Protein AF-A0A7V7ABB8-F1 (afdb_monomer_lite)

Foldseek 3Di:
DVLLQVLLVVLVVLLVVCCVPQVVVLVVVDPDVDPVVSLQVSLQVSLVVSLVVLVVCCPPPDLPSSLSSLVSLVVVLVVLVVVLVPDDPVVSVVSVSCSVRNRPNSSVSSNVVSVVVVVVVVVVVVVVD

Sequence (129 aa):
MLWAFLLAIVFFVIFLVLYIVLVPVLHEHLHIADPSVSNILHSGIIALIGTGICSLGFKLRDKRFVPYAFTWLAIFAVLAALGLIGRSPTEQTNLRFFLFWFMCIPVVIGNGVTWFIYIKLKRRKNIEK

Secondary structure (DSSP, 8-state):
-HHHHHHHHHHHHHHHHHHHHHHHHHHHH---S-HHHHHHHHHHHHHHHHHHHHHGGGGSS-TTHHHHHHHHHHHHHHHHHHTTTTS-HHHHHHHHHHHIIIIIHHHHHHHHHHHHHHHHHHHHHTS--

Structure (mmCIF, N/CA/C/O backbone):
data_AF-A0A7V7ABB8-F1
#
_entry.id   AF-A0A7V7ABB8-F1
#
loop_
_atom_site.group_PDB
_atom_site.id
_atom_site.type_symbol
_atom_site.label_atom_id
_atom_site.label_alt_id
_atom_site.label_comp_id
_atom_site.label_asym_id
_atom_site.label_entity_id
_atom_site.label_seq_id
_atom_site.pdbx_PDB_ins_code
_atom_site.Cartn_x
_atom_site.Cartn_y
_atom_site.Cartn_z
_atom_site.occupancy
_atom_site.B_iso_or_equiv
_atom_site.auth_seq_id
_atom_site.auth_comp_id
_atom_site.auth_asym_id
_atom_site.auth_atom_id
_atom_site.pdbx_PDB_model_num
ATOM 1 N N . MET A 1 1 ? 0.491 -4.885 19.790 1.00 62.56 1 MET A N 1
ATOM 2 C CA . MET A 1 1 ? 1.358 -4.773 18.596 1.00 62.56 1 MET A CA 1
ATOM 3 C C . MET A 1 1 ? 1.233 -5.991 17.680 1.00 62.56 1 MET A C 1
ATOM 5 O O . MET A 1 1 ? 0.902 -5.790 16.522 1.00 62.56 1 MET A O 1
ATOM 9 N N . LEU A 1 2 ? 1.370 -7.228 18.184 1.00 76.88 2 LEU A N 1
ATOM 10 C CA . LEU A 1 2 ? 1.276 -8.462 17.375 1.00 76.88 2 LEU A CA 1
ATOM 11 C C . LEU A 1 2 ? -0.010 -8.582 16.528 1.00 76.88 2 LEU A C 1
ATOM 13 O O . LEU A 1 2 ? 0.061 -8.873 15.342 1.00 76.88 2 LEU A O 1
ATOM 17 N N . TRP A 1 3 ? -1.181 -8.285 17.100 1.00 77.06 3 TRP A N 1
ATOM 18 C CA . TRP A 1 3 ? -2.458 -8.346 16.371 1.00 77.06 3 TRP A CA 1
ATOM 19 C C . TRP A 1 3 ? -2.539 -7.385 15.176 1.00 77.06 3 TRP A C 1
ATOM 21 O O . TRP A 1 3 ? -3.095 -7.740 14.143 1.00 77.06 3 TRP A O 1
ATOM 31 N N . ALA A 1 4 ? -1.947 -6.191 15.288 1.00 71.31 4 ALA A N 1
ATOM 32 C CA . ALA A 1 4 ? -1.885 -5.241 14.176 1.00 71.31 4 ALA A CA 1
ATOM 33 C C . ALA A 1 4 ? -0.914 -5.711 13.083 1.00 71.31 4 ALA A C 1
ATOM 35 O O . ALA A 1 4 ? -1.167 -5.486 11.905 1.00 71.31 4 ALA A O 1
ATOM 36 N N . PHE A 1 5 ? 0.166 -6.393 13.472 1.00 75.81 5 PHE A N 1
ATOM 37 C CA . PHE A 1 5 ? 1.120 -6.993 12.544 1.00 75.81 5 PHE A CA 1
ATOM 38 C C . PHE A 1 5 ? 0.506 -8.169 11.769 1.00 75.81 5 PHE A C 1
ATOM 40 O O . PHE A 1 5 ? 0.587 -8.202 10.545 1.00 75.81 5 PHE A O 1
ATOM 47 N N . LEU A 1 6 ? -0.190 -9.085 12.451 1.00 81.50 6 LEU A N 1
ATOM 48 C CA . LEU A 1 6 ? -0.928 -10.171 11.794 1.00 81.50 6 LEU A CA 1
ATOM 49 C C . LEU A 1 6 ? -1.995 -9.626 10.840 1.00 81.50 6 LEU A C 1
ATOM 51 O O . LEU A 1 6 ? -2.134 -10.111 9.722 1.00 81.50 6 LEU A O 1
ATOM 55 N N . LEU A 1 7 ? -2.707 -8.573 11.248 1.00 79.56 7 LEU A N 1
ATOM 56 C CA . LEU A 1 7 ? -3.686 -7.912 10.390 1.00 79.56 7 LEU A CA 1
ATOM 57 C C . LEU A 1 7 ? -3.029 -7.248 9.167 1.00 79.56 7 LEU A C 1
ATOM 59 O O . LEU A 1 7 ? -3.596 -7.295 8.081 1.00 79.56 7 LEU A O 1
ATOM 63 N N . ALA A 1 8 ? -1.823 -6.690 9.312 1.00 79.19 8 ALA A N 1
ATOM 64 C CA . ALA A 1 8 ? -1.052 -6.155 8.190 1.00 79.19 8 ALA A CA 1
ATOM 65 C C . ALA A 1 8 ? -0.649 -7.249 7.192 1.00 79.19 8 ALA A C 1
ATOM 67 O O . ALA A 1 8 ? -0.746 -7.027 5.988 1.00 79.19 8 ALA A O 1
ATOM 68 N N . ILE A 1 9 ? -0.265 -8.438 7.673 1.00 81.19 9 ILE A N 1
ATOM 69 C CA . ILE A 1 9 ? -0.005 -9.604 6.814 1.00 81.19 9 ILE A CA 1
ATOM 70 C C . ILE A 1 9 ? -1.280 -10.015 6.076 1.00 81.19 9 ILE A C 1
ATOM 72 O O . ILE A 1 9 ? -1.241 -10.231 4.870 1.00 81.19 9 ILE A O 1
ATOM 76 N N . VAL A 1 10 ? -2.424 -10.075 6.762 1.00 82.81 10 VAL A N 1
ATOM 77 C CA . VAL A 1 10 ? -3.712 -10.384 6.119 1.00 82.81 10 VAL A CA 1
ATOM 78 C C . VAL A 1 10 ? -4.046 -9.351 5.043 1.00 82.81 10 VAL A C 1
ATOM 80 O O . VAL A 1 10 ? -4.423 -9.728 3.938 1.00 82.81 10 VAL A O 1
ATOM 83 N N . PHE A 1 11 ? -3.861 -8.058 5.318 1.00 79.44 11 PHE A N 1
ATOM 84 C CA . PHE A 1 11 ? -4.075 -6.999 4.328 1.00 79.44 11 PHE A CA 1
ATOM 85 C C . PHE A 1 11 ? -3.127 -7.144 3.140 1.00 79.44 11 PHE A C 1
ATOM 87 O O . PHE A 1 11 ? -3.571 -7.046 2.000 1.00 79.44 11 PHE A O 1
ATOM 94 N N . PHE A 1 12 ? -1.852 -7.440 3.389 1.00 79.69 12 PHE A N 1
ATOM 95 C CA . PHE A 1 12 ? -0.881 -7.715 2.337 1.00 79.69 12 PHE A CA 1
ATOM 96 C C . PHE A 1 12 ? -1.317 -8.888 1.451 1.00 79.69 12 PHE A C 1
ATOM 98 O O . PHE A 1 12 ? -1.319 -8.759 0.231 1.00 79.69 12 PHE A O 1
ATOM 105 N N . VAL A 1 13 ? -1.757 -9.998 2.050 1.00 83.12 13 VAL A N 1
ATOM 106 C CA . VAL A 1 13 ? -2.266 -11.166 1.316 1.00 83.12 13 VAL A CA 1
ATOM 107 C C . VAL A 1 13 ? -3.516 -10.811 0.510 1.00 83.12 13 VAL A C 1
ATOM 109 O O . VAL A 1 13 ? -3.609 -11.200 -0.647 1.00 83.12 13 VAL A O 1
ATOM 112 N N . ILE A 1 14 ? -4.449 -10.030 1.065 1.00 82.81 14 ILE A N 1
ATOM 113 C CA . ILE A 1 14 ? -5.640 -9.563 0.337 1.00 82.81 14 ILE A CA 1
ATOM 114 C C . ILE A 1 14 ? -5.234 -8.734 -0.885 1.00 82.81 14 ILE A C 1
ATOM 116 O O . ILE A 1 14 ? -5.717 -8.996 -1.984 1.00 82.81 14 ILE A O 1
ATOM 120 N N . PHE A 1 15 ? -4.330 -7.765 -0.721 1.00 77.12 15 PHE A N 1
ATOM 121 C CA . PHE A 1 15 ? -3.833 -6.956 -1.836 1.00 77.12 15 PHE A CA 1
ATOM 122 C C . PHE A 1 15 ? -3.093 -7.800 -2.878 1.00 77.12 15 PHE A C 1
ATOM 124 O O . PHE A 1 15 ? -3.282 -7.579 -4.072 1.00 77.12 15 PHE A O 1
ATOM 131 N N . LEU A 1 16 ? -2.312 -8.794 -2.452 1.00 80.06 16 LEU A N 1
ATOM 132 C CA . LEU A 1 16 ? -1.609 -9.711 -3.346 1.00 80.06 16 LEU A CA 1
ATOM 133 C C . LEU A 1 16 ? -2.580 -10.588 -4.150 1.00 80.06 16 LEU A C 1
ATOM 135 O O . LEU A 1 16 ? -2.420 -10.738 -5.358 1.00 80.06 16 LEU A O 1
ATOM 139 N N . VAL A 1 17 ? -3.607 -11.141 -3.504 1.00 83.06 17 VAL A N 1
ATOM 140 C CA . VAL A 1 17 ? -4.634 -11.953 -4.174 1.00 83.06 17 VAL A CA 1
ATOM 141 C C . VAL A 1 17 ? -5.438 -11.099 -5.150 1.00 83.06 17 VAL A C 1
ATOM 143 O O . VAL A 1 17 ? -5.626 -11.503 -6.295 1.00 83.06 17 VAL A O 1
ATOM 146 N N . LEU A 1 18 ? -5.863 -9.900 -4.738 1.00 81.25 18 LEU A N 1
ATOM 147 C CA . LEU A 1 18 ? -6.545 -8.963 -5.631 1.00 81.25 18 LEU A CA 1
ATOM 148 C C . LEU A 1 18 ? -5.668 -8.585 -6.819 1.00 81.25 18 LEU A C 1
ATOM 150 O O . LEU A 1 18 ? -6.172 -8.504 -7.928 1.00 81.25 18 LEU A O 1
ATOM 154 N N . TYR A 1 19 ? -4.367 -8.397 -6.618 1.00 76.31 19 TYR A N 1
ATOM 155 C CA . TYR A 1 19 ? -3.444 -8.149 -7.714 1.00 76.31 19 TYR A CA 1
ATOM 156 C C . TYR A 1 19 ? -3.431 -9.309 -8.719 1.00 76.31 19 TYR A C 1
ATOM 158 O O . TYR A 1 19 ? -3.672 -9.095 -9.903 1.00 76.31 19 TYR A O 1
ATOM 166 N N . ILE A 1 20 ? -3.220 -10.543 -8.255 1.00 79.44 20 ILE A N 1
ATOM 167 C CA . ILE A 1 20 ? -3.121 -11.721 -9.133 1.00 79.44 20 ILE A CA 1
ATOM 168 C C . ILE A 1 20 ? -4.426 -11.966 -9.899 1.00 79.44 20 ILE A C 1
ATOM 170 O O . ILE A 1 20 ? -4.387 -12.343 -11.065 1.00 79.44 20 ILE A O 1
ATOM 174 N N . VAL A 1 21 ? -5.575 -11.754 -9.256 1.00 82.19 21 VAL A N 1
ATOM 175 C CA . VAL A 1 21 ? -6.890 -12.019 -9.856 1.00 82.19 21 VAL A CA 1
ATOM 176 C C . VAL A 1 21 ? -7.351 -10.872 -10.750 1.00 82.19 21 VAL A C 1
ATOM 178 O O . VAL A 1 21 ? -7.902 -11.111 -11.820 1.00 82.19 21 VAL A O 1
ATOM 181 N N . LEU A 1 22 ? -7.157 -9.625 -10.319 1.00 76.12 22 LEU A N 1
ATOM 182 C CA . LEU A 1 22 ? -7.760 -8.469 -10.973 1.00 76.12 22 LEU A CA 1
ATOM 183 C C . LEU A 1 22 ? -6.892 -7.914 -12.099 1.00 76.12 22 LEU A C 1
ATOM 185 O O . LEU A 1 22 ? -7.453 -7.415 -13.065 1.00 76.12 22 LEU A O 1
ATOM 189 N N . VAL A 1 23 ? -5.560 -8.028 -12.031 1.00 73.69 23 VAL A N 1
ATOM 190 C CA . VAL A 1 23 ? -4.679 -7.559 -13.116 1.00 73.69 23 VAL A CA 1
ATOM 191 C C . VAL A 1 23 ? -5.000 -8.234 -14.454 1.00 73.69 23 VAL A C 1
ATOM 193 O O . VAL A 1 23 ? -5.211 -7.500 -15.416 1.00 73.69 23 VAL A O 1
ATOM 196 N N . PRO A 1 24 ? -5.126 -9.574 -14.555 1.00 75.25 24 PRO A N 1
ATOM 197 C CA . PRO A 1 24 ? -5.478 -10.223 -15.818 1.00 75.25 24 PRO A CA 1
ATOM 198 C C . PRO A 1 24 ? -6.844 -9.770 -16.348 1.00 75.25 24 PRO A C 1
ATOM 200 O O . PRO A 1 24 ? -6.964 -9.386 -17.507 1.00 75.25 24 PRO A O 1
ATOM 203 N N . VAL A 1 25 ? -7.858 -9.736 -15.475 1.00 77.44 25 VAL A N 1
ATOM 204 C CA . VAL A 1 25 ? -9.234 -9.340 -15.831 1.00 77.44 25 VAL A CA 1
ATOM 205 C C . VAL A 1 25 ? -9.283 -7.902 -16.340 1.00 77.44 25 VAL A C 1
ATOM 207 O O . VAL A 1 25 ? -9.972 -7.592 -17.312 1.00 77.44 25 VAL A O 1
ATOM 210 N N . LEU A 1 26 ? -8.547 -7.013 -15.681 1.00 69.19 26 LEU A N 1
ATOM 211 C CA . LEU A 1 26 ? -8.540 -5.596 -15.995 1.00 69.19 26 LEU A CA 1
ATOM 212 C C . LEU A 1 26 ? -7.701 -5.289 -17.235 1.00 69.19 26 LEU A C 1
ATOM 214 O O . LEU A 1 26 ? -7.990 -4.317 -17.927 1.00 69.19 26 LEU A O 1
ATOM 218 N N . HIS A 1 27 ? -6.707 -6.124 -17.545 1.00 70.38 27 HIS A N 1
ATOM 219 C CA . HIS A 1 27 ? -5.969 -6.033 -18.799 1.00 70.38 27 HIS A CA 1
ATOM 220 C C . HIS A 1 27 ? -6.830 -6.437 -20.000 1.00 70.38 27 HIS A C 1
ATOM 222 O O . HIS A 1 27 ? -6.747 -5.782 -21.033 1.00 70.38 27 HIS A O 1
ATOM 228 N N . GLU A 1 28 ? -7.715 -7.428 -19.843 1.00 73.75 28 GLU A N 1
ATOM 229 C CA . GLU A 1 28 ? -8.674 -7.796 -20.893 1.00 73.75 28 GLU A CA 1
ATOM 230 C C . GLU A 1 28 ? -9.801 -6.769 -21.084 1.00 73.75 28 GLU A C 1
ATOM 232 O O . GLU A 1 28 ? -10.236 -6.537 -22.209 1.00 73.75 28 GLU A O 1
ATOM 237 N N . HIS A 1 29 ? -10.286 -6.137 -20.008 1.00 69.38 29 HIS A N 1
ATOM 238 C CA . HIS A 1 29 ? -11.446 -5.233 -20.081 1.00 69.38 29 HIS A CA 1
ATOM 239 C C . HIS A 1 29 ? -11.087 -3.756 -20.302 1.00 69.38 29 HIS A C 1
ATOM 241 O O . HIS A 1 29 ? -11.909 -3.003 -20.824 1.00 69.38 29 HIS A O 1
ATOM 247 N N . LEU A 1 30 ? -9.887 -3.313 -19.913 1.00 63.12 30 LEU A N 1
ATOM 248 C CA . LEU A 1 30 ? -9.391 -1.960 -20.170 1.00 63.12 30 LEU A CA 1
ATOM 249 C C . LEU A 1 30 ? -8.174 -2.006 -21.097 1.00 63.12 30 LEU A C 1
ATOM 251 O O . LEU A 1 30 ? -7.026 -1.941 -20.658 1.00 63.12 30 LEU A O 1
ATOM 255 N N . HIS A 1 31 ? -8.440 -2.032 -22.403 1.00 59.91 31 HIS A N 1
ATOM 256 C CA . HIS A 1 31 ? -7.439 -1.684 -23.406 1.00 59.91 31 HIS A CA 1
ATOM 257 C C . HIS A 1 31 ? -7.242 -0.166 -23.436 1.00 59.91 31 HIS A C 1
ATOM 259 O O . HIS A 1 31 ? -7.956 0.568 -24.117 1.00 59.91 31 HIS A O 1
ATOM 265 N N . ILE A 1 32 ? -6.257 0.309 -22.677 1.00 64.69 32 ILE A N 1
ATOM 266 C CA . ILE A 1 32 ? -5.759 1.681 -22.764 1.00 64.69 32 ILE A CA 1
ATOM 267 C C . ILE A 1 32 ? -4.458 1.658 -23.562 1.00 64.69 32 ILE A C 1
ATOM 269 O O . ILE A 1 32 ? -3.538 0.917 -23.232 1.00 64.69 32 ILE A O 1
ATOM 273 N N . ALA A 1 33 ? -4.390 2.477 -24.615 1.00 61.41 33 ALA A N 1
ATOM 274 C CA . ALA A 1 33 ? -3.250 2.522 -25.533 1.00 61.41 33 ALA A CA 1
ATOM 275 C C . ALA A 1 33 ? -1.929 2.964 -24.864 1.00 61.41 33 ALA A C 1
ATOM 277 O O . ALA A 1 33 ? -0.857 2.668 -25.383 1.00 61.41 33 ALA A O 1
ATOM 278 N N . ASP A 1 34 ? -2.001 3.651 -23.718 1.00 72.88 34 ASP A N 1
ATOM 279 C CA . ASP A 1 34 ? -0.839 4.058 -22.923 1.00 72.88 34 ASP A CA 1
ATOM 280 C C . ASP A 1 34 ? -0.577 3.075 -21.753 1.00 72.88 34 ASP A C 1
ATOM 282 O O . ASP A 1 34 ? -1.398 2.987 -20.825 1.00 72.88 34 ASP A O 1
ATOM 286 N N . PRO A 1 35 ? 0.582 2.382 -21.737 1.00 67.44 35 PRO A N 1
ATOM 287 C CA . PRO A 1 35 ? 0.967 1.453 -20.672 1.00 67.44 35 PRO A CA 1
ATOM 288 C C . PRO A 1 35 ? 1.031 2.096 -19.280 1.00 67.44 35 PRO A C 1
ATOM 290 O O . PRO A 1 35 ? 0.757 1.441 -18.273 1.00 67.44 35 PRO A O 1
ATOM 293 N N . SER A 1 36 ? 1.384 3.380 -19.197 1.00 66.56 36 SER A N 1
ATOM 294 C CA . SER A 1 36 ? 1.523 4.092 -17.922 1.00 66.56 36 SER A CA 1
ATOM 295 C C . SER A 1 36 ? 0.157 4.367 -17.302 1.00 66.56 36 SER A C 1
ATOM 297 O O . SER A 1 36 ? -0.053 4.137 -16.111 1.00 66.56 36 SER A O 1
ATOM 299 N N . VAL A 1 37 ? -0.799 4.799 -18.127 1.00 67.50 37 VAL A N 1
ATOM 300 C CA . VAL A 1 37 ? -2.171 5.106 -17.702 1.00 67.50 37 VAL A CA 1
ATOM 301 C C . VAL A 1 37 ? -2.929 3.833 -17.326 1.00 67.50 37 VAL A C 1
ATOM 303 O O . VAL A 1 37 ? -3.642 3.825 -16.320 1.00 67.50 37 VAL A O 1
ATOM 306 N N . SER A 1 38 ? -2.724 2.736 -18.062 1.00 70.50 38 SER A N 1
ATOM 307 C CA . SER A 1 38 ? -3.297 1.431 -17.710 1.00 70.50 38 SER A CA 1
ATOM 308 C C . SER A 1 38 ? -2.840 0.973 -16.320 1.00 70.50 38 SER A C 1
ATOM 310 O O . SER A 1 38 ? -3.668 0.607 -15.488 1.00 70.50 38 SER A O 1
ATOM 312 N N . ASN A 1 39 ? -1.539 1.067 -16.024 1.00 70.81 39 ASN A N 1
ATOM 313 C CA . ASN A 1 39 ? -0.983 0.660 -14.730 1.00 70.81 39 ASN A CA 1
ATOM 314 C C . ASN A 1 39 ? -1.479 1.534 -13.567 1.00 70.81 39 ASN A C 1
ATOM 316 O O . ASN A 1 39 ? -1.766 1.010 -12.486 1.00 70.81 39 ASN A O 1
ATOM 320 N N . ILE A 1 40 ? -1.639 2.846 -13.782 1.00 69.94 40 ILE A N 1
ATOM 321 C CA . ILE A 1 40 ? -2.242 3.768 -12.802 1.00 69.94 40 ILE A CA 1
ATOM 322 C C . ILE A 1 40 ? -3.679 3.350 -12.480 1.00 69.94 40 ILE A C 1
ATOM 324 O O . ILE A 1 40 ? -4.057 3.260 -11.313 1.00 69.94 40 ILE A O 1
ATOM 328 N N . LEU A 1 41 ? -4.491 3.092 -13.504 1.00 74.25 41 LEU A N 1
ATOM 329 C CA . LEU A 1 41 ? -5.893 2.723 -13.314 1.00 74.25 41 LEU A CA 1
ATOM 330 C C . LEU A 1 41 ? -6.026 1.355 -12.654 1.00 74.25 41 LEU A C 1
ATOM 332 O O . LEU A 1 41 ? -6.821 1.199 -11.728 1.00 74.25 41 LEU A O 1
ATOM 336 N N . HIS A 1 42 ? -5.214 0.386 -13.071 1.00 73.31 42 HIS A N 1
ATOM 337 C CA . HIS A 1 42 ? -5.219 -0.950 -12.488 1.00 73.31 42 HIS A CA 1
ATOM 338 C C . HIS A 1 42 ? -4.842 -0.931 -11.012 1.00 73.31 42 HIS A C 1
ATOM 340 O O . HIS A 1 42 ? -5.591 -1.430 -10.170 1.00 73.31 42 HIS A O 1
ATOM 346 N N . SER A 1 43 ? -3.725 -0.283 -10.681 1.00 70.69 43 SER A N 1
ATOM 347 C CA . SER A 1 43 ? -3.290 -0.116 -9.294 1.00 70.69 43 SER A CA 1
ATOM 348 C C . SER A 1 43 ? -4.288 0.693 -8.463 1.00 70.69 43 SER A C 1
ATOM 350 O O . SER A 1 43 ? -4.560 0.325 -7.322 1.00 70.69 43 SER A O 1
ATOM 352 N N . GLY A 1 44 ? -4.891 1.741 -9.028 1.00 72.94 44 GLY A N 1
ATOM 353 C CA . GLY A 1 44 ? -5.912 2.555 -8.371 1.00 72.94 44 GLY A CA 1
ATOM 354 C C . GLY A 1 44 ? -7.181 1.768 -8.036 1.00 72.94 44 GLY A C 1
ATOM 355 O O . GLY A 1 44 ? -7.674 1.846 -6.911 1.00 72.94 44 GLY A O 1
ATOM 356 N N . ILE A 1 45 ? -7.687 0.960 -8.970 1.00 77.94 45 ILE A N 1
ATOM 357 C CA . ILE A 1 45 ? -8.881 0.127 -8.762 1.00 77.94 45 ILE A CA 1
ATOM 358 C C . ILE A 1 45 ? -8.613 -0.939 -7.693 1.00 77.94 45 ILE A C 1
ATOM 360 O O . ILE A 1 45 ? -9.405 -1.084 -6.759 1.00 77.94 45 ILE A O 1
ATOM 364 N N . ILE A 1 46 ? -7.470 -1.627 -7.764 1.00 79.00 46 ILE A N 1
ATOM 365 C CA . ILE A 1 46 ? -7.058 -2.610 -6.749 1.00 79.00 46 ILE A CA 1
ATOM 366 C C . ILE A 1 46 ? -6.896 -1.933 -5.383 1.00 79.00 46 ILE A C 1
ATOM 368 O O . ILE A 1 46 ? -7.367 -2.459 -4.373 1.00 79.00 46 ILE A O 1
ATOM 372 N N . ALA A 1 47 ? -6.283 -0.747 -5.344 1.00 75.38 47 ALA A N 1
ATOM 373 C CA . ALA A 1 47 ? -6.119 0.035 -4.127 1.00 75.38 47 ALA A CA 1
ATOM 374 C C . ALA A 1 47 ? -7.468 0.388 -3.496 1.00 75.38 47 ALA A C 1
ATOM 376 O O . ALA A 1 47 ? -7.630 0.232 -2.287 1.00 75.38 47 ALA A O 1
ATOM 377 N N . LEU A 1 48 ? -8.448 0.815 -4.293 1.00 76.00 48 LEU A N 1
ATOM 378 C CA . LEU A 1 48 ? -9.786 1.162 -3.816 1.00 76.00 48 LEU A CA 1
ATOM 379 C C . LEU A 1 48 ? -10.550 -0.061 -3.302 1.00 76.00 48 LEU A C 1
ATOM 381 O O . LEU A 1 48 ? -11.086 -0.015 -2.194 1.00 76.00 48 LEU A O 1
ATOM 385 N N . ILE A 1 49 ? -10.563 -1.160 -4.060 1.00 78.81 49 ILE A N 1
ATOM 386 C CA . ILE A 1 49 ? -11.261 -2.396 -3.675 1.00 78.81 49 ILE A CA 1
ATOM 387 C C . ILE A 1 49 ? -10.621 -2.995 -2.421 1.00 78.81 49 ILE A C 1
ATOM 389 O O . ILE A 1 49 ? -11.318 -3.271 -1.443 1.00 78.81 49 ILE A O 1
ATOM 393 N N . GLY A 1 50 ? -9.294 -3.130 -2.404 1.00 75.25 50 GLY A N 1
ATOM 394 C CA . GLY A 1 50 ? -8.557 -3.652 -1.257 1.00 75.25 50 GLY A CA 1
ATOM 395 C C . GLY A 1 50 ? -8.707 -2.761 -0.026 1.00 75.25 50 GLY A C 1
ATOM 396 O O . GLY A 1 50 ? -8.974 -3.264 1.061 1.00 75.25 50 GLY A O 1
ATOM 397 N N . THR A 1 51 ? -8.661 -1.434 -0.181 1.00 72.56 51 THR A N 1
ATOM 398 C CA . THR A 1 51 ? -8.926 -0.503 0.929 1.00 72.56 51 THR A CA 1
ATOM 399 C C . THR A 1 51 ? -10.366 -0.616 1.421 1.00 72.56 51 THR A C 1
ATOM 401 O O . THR A 1 51 ? -10.588 -0.574 2.630 1.00 72.56 51 THR A O 1
ATOM 404 N N . GLY A 1 52 ? -11.344 -0.811 0.534 1.00 73.19 52 GLY A N 1
ATOM 405 C CA . GLY A 1 52 ? -12.740 -1.056 0.897 1.00 73.19 52 GLY A CA 1
ATOM 406 C C . GLY A 1 52 ? -12.910 -2.328 1.731 1.00 73.19 52 GLY A C 1
ATOM 407 O O . GLY A 1 52 ? -13.514 -2.280 2.804 1.00 73.19 52 GLY A O 1
ATOM 408 N N . ILE A 1 53 ? -12.304 -3.436 1.297 1.00 75.94 53 ILE A N 1
ATOM 409 C CA . ILE A 1 53 ? -12.318 -4.719 2.017 1.00 75.94 53 ILE A CA 1
ATOM 410 C C . ILE A 1 53 ? -11.620 -4.580 3.375 1.00 75.94 53 ILE A C 1
ATOM 412 O O . ILE A 1 53 ? -12.192 -4.937 4.403 1.00 75.94 53 ILE A O 1
ATOM 416 N N . CYS A 1 54 ? -10.426 -3.987 3.416 1.00 72.06 54 CYS A N 1
ATOM 417 C CA . CYS A 1 54 ? -9.680 -3.755 4.656 1.00 72.06 54 CYS A CA 1
ATOM 418 C C . CYS A 1 54 ? -10.420 -2.798 5.609 1.00 72.06 54 CYS A C 1
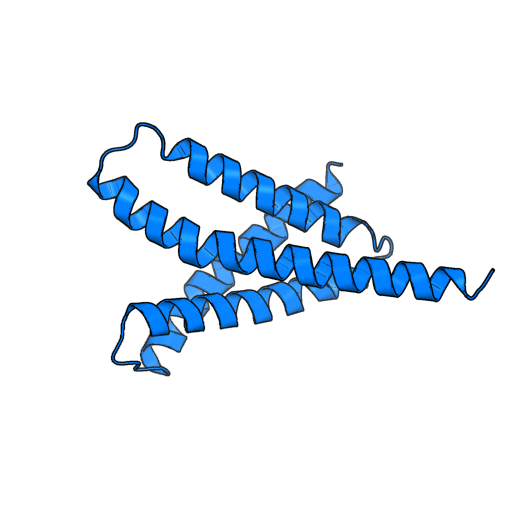ATOM 420 O O . CYS A 1 54 ? -10.362 -2.959 6.830 1.00 72.06 54 CYS A O 1
ATOM 422 N N . SER A 1 55 ? -11.187 -1.845 5.070 1.00 68.25 55 SER A N 1
ATOM 423 C CA . SER A 1 55 ? -12.024 -0.930 5.852 1.00 68.25 55 SER A CA 1
ATOM 424 C C . SER A 1 55 ? -13.210 -1.627 6.521 1.00 68.25 55 SER A C 1
ATOM 426 O O . SER A 1 55 ? -13.695 -1.130 7.536 1.00 68.25 55 SER A O 1
ATOM 428 N N . LEU A 1 56 ? -13.643 -2.807 6.056 1.00 67.19 56 LEU A N 1
ATOM 429 C CA . LEU A 1 56 ? -14.600 -3.639 6.802 1.00 67.19 56 LEU A CA 1
ATOM 430 C C . LEU A 1 56 ? -14.029 -4.066 8.162 1.00 67.19 56 LEU A C 1
ATOM 432 O O . LEU A 1 56 ? -14.787 -4.242 9.116 1.00 67.19 56 LEU A O 1
ATOM 436 N N . GLY A 1 57 ? -12.699 -4.112 8.295 1.00 64.81 57 GLY A N 1
ATOM 437 C CA . GLY A 1 57 ? -12.002 -4.280 9.567 1.00 64.81 57 GLY A CA 1
ATOM 438 C C . GLY A 1 57 ? -12.327 -3.196 10.603 1.00 64.81 57 GLY A C 1
ATOM 439 O O . GLY A 1 57 ? -12.191 -3.450 11.794 1.00 64.81 57 GLY A O 1
ATOM 440 N N . PHE A 1 58 ? -12.844 -2.018 10.219 1.00 62.81 58 PHE A N 1
ATOM 441 C CA . PHE A 1 58 ? -13.326 -1.014 11.184 1.00 62.81 58 PHE A CA 1
ATOM 442 C C . PHE A 1 58 ? -14.574 -1.458 11.960 1.00 62.81 58 PHE A C 1
ATOM 444 O O . PHE A 1 58 ? -14.900 -0.836 12.976 1.00 62.81 58 PHE A O 1
ATOM 451 N N . LYS A 1 59 ? -15.272 -2.514 11.512 1.00 62.94 59 LYS A N 1
ATOM 452 C CA . LYS A 1 59 ? -16.328 -3.168 12.300 1.00 62.94 59 LYS A CA 1
ATOM 453 C C . LYS A 1 59 ? -15.770 -3.994 13.462 1.00 62.94 59 LYS A C 1
ATOM 455 O O . LYS A 1 59 ? -16.539 -4.347 14.353 1.00 62.94 59 LYS A O 1
ATOM 460 N N . LEU A 1 60 ? -14.467 -4.286 13.487 1.00 61.09 60 LEU A N 1
ATOM 461 C CA . LEU A 1 60 ? -13.843 -4.955 14.624 1.00 61.09 60 LEU A CA 1
ATOM 462 C C . LEU A 1 60 ? -13.929 -4.066 15.872 1.00 61.09 60 LEU A C 1
ATOM 464 O O . LEU A 1 60 ? -13.846 -2.837 15.812 1.00 61.09 60 LEU A O 1
ATOM 468 N N . ARG A 1 61 ? -14.093 -4.730 17.021 1.00 55.22 61 ARG A N 1
ATOM 469 C CA . ARG A 1 61 ? -14.323 -4.143 18.353 1.00 55.22 61 ARG A CA 1
ATOM 470 C C . ARG A 1 61 ? -13.321 -3.040 18.719 1.00 55.22 61 ARG A C 1
ATOM 472 O O . ARG A 1 61 ? -13.696 -2.075 19.380 1.00 55.22 61 ARG A O 1
ATOM 479 N N . ASP A 1 62 ? -12.097 -3.126 18.202 1.00 63.03 62 ASP A N 1
ATOM 480 C CA . ASP A 1 62 ? -11.049 -2.121 18.359 1.00 63.03 62 ASP A CA 1
ATOM 481 C C . ASP A 1 62 ? -10.700 -1.431 17.033 1.00 63.03 62 ASP A C 1
ATOM 483 O O . ASP A 1 62 ? -9.863 -1.867 16.240 1.00 63.03 62 ASP A O 1
ATOM 487 N N . LYS A 1 63 ? -11.298 -0.254 16.843 1.00 63.91 63 LYS A N 1
ATOM 488 C CA . LYS A 1 63 ? -11.167 0.615 15.656 1.00 63.91 63 LYS A CA 1
ATOM 489 C C . LYS A 1 63 ? -9.747 1.145 15.402 1.00 63.91 63 LYS A C 1
ATOM 491 O O . LYS A 1 63 ? -9.513 1.839 14.418 1.00 63.91 63 LYS A O 1
ATOM 496 N N . ARG A 1 64 ? -8.810 0.868 16.313 1.00 67.19 64 ARG A N 1
ATOM 497 C CA . ARG A 1 64 ? -7.411 1.311 16.251 1.00 67.19 64 ARG A CA 1
ATOM 498 C C . ARG A 1 64 ? -6.539 0.343 15.453 1.00 67.19 64 ARG A C 1
ATOM 500 O O . ARG A 1 64 ? -5.510 0.760 14.944 1.00 67.19 64 ARG A O 1
ATOM 507 N N . PHE A 1 65 ? -6.933 -0.923 15.309 1.00 70.62 65 PHE A N 1
ATOM 508 C CA . PHE A 1 65 ? -6.086 -1.928 14.660 1.00 70.62 65 PHE A CA 1
ATOM 509 C C . PHE A 1 65 ? -5.908 -1.701 13.156 1.00 70.62 65 PHE A C 1
ATOM 511 O O . PHE A 1 65 ? -4.824 -1.952 12.641 1.00 70.62 65 PHE A O 1
ATOM 518 N N . VAL A 1 66 ? -6.926 -1.167 12.476 1.00 69.44 66 VAL A N 1
ATOM 519 C CA . VAL A 1 66 ? -6.895 -0.911 11.026 1.00 69.44 66 VAL A CA 1
ATOM 520 C C . VAL A 1 66 ? -5.820 0.117 10.631 1.00 69.44 66 VAL A C 1
ATOM 522 O O . VAL A 1 66 ? -4.989 -0.220 9.789 1.00 69.44 66 VAL A O 1
ATOM 525 N N . PRO A 1 67 ? -5.739 1.327 11.234 1.00 72.00 67 PRO A N 1
ATOM 526 C CA . PRO A 1 67 ? -4.668 2.271 10.899 1.00 72.00 67 PRO A CA 1
ATOM 527 C C . PRO A 1 67 ? -3.276 1.742 11.253 1.00 72.00 67 PRO A C 1
ATOM 529 O O . PRO A 1 67 ? -2.357 1.906 10.457 1.00 72.00 67 PRO A O 1
ATOM 532 N N . TYR A 1 68 ? -3.116 1.045 12.385 1.00 76.56 68 TYR A N 1
ATOM 533 C CA . TYR A 1 68 ? -1.823 0.444 12.735 1.00 76.56 68 TYR A CA 1
ATOM 534 C C . TYR A 1 68 ? -1.389 -0.645 11.744 1.00 76.56 68 TYR A C 1
ATOM 536 O O . TYR A 1 68 ? -0.205 -0.733 11.430 1.00 76.56 68 TYR A O 1
ATOM 544 N N . ALA A 1 69 ? -2.320 -1.450 11.225 1.00 76.50 69 ALA A N 1
ATOM 545 C CA . ALA A 1 69 ? -2.022 -2.451 10.204 1.00 76.50 69 ALA A CA 1
ATOM 546 C C . ALA A 1 69 ? -1.555 -1.807 8.887 1.00 76.50 69 ALA A C 1
ATOM 548 O O . ALA A 1 69 ? -0.574 -2.254 8.299 1.00 76.50 69 ALA A O 1
ATOM 549 N N . PHE A 1 70 ? -2.184 -0.707 8.462 1.00 75.38 70 PHE A N 1
ATOM 550 C CA . 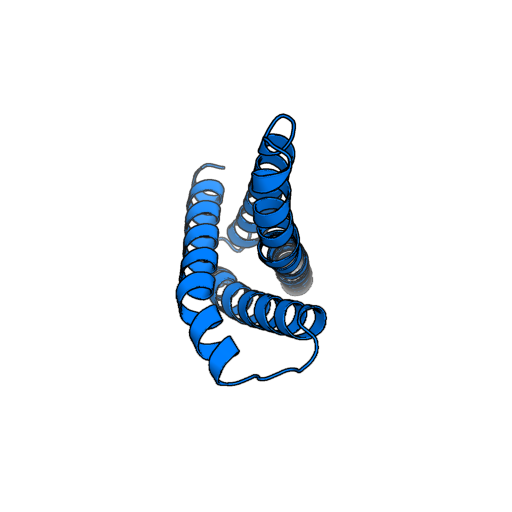PHE A 1 70 ? -1.734 0.062 7.295 1.00 75.38 70 PHE A CA 1
ATOM 551 C C . PHE A 1 70 ? -0.371 0.740 7.504 1.00 75.38 70 PHE A C 1
ATOM 553 O O . PHE A 1 70 ? 0.416 0.828 6.560 1.00 75.38 70 PHE A O 1
ATOM 560 N N . THR A 1 71 ? -0.047 1.164 8.728 1.00 80.25 71 THR A N 1
ATOM 561 C CA . THR A 1 71 ? 1.297 1.667 9.057 1.00 80.25 71 THR A CA 1
ATOM 562 C C . THR A 1 71 ? 2.345 0.558 8.941 1.00 80.25 71 THR A C 1
ATOM 564 O O . THR A 1 71 ? 3.401 0.770 8.352 1.00 80.25 71 THR A O 1
ATOM 567 N N . TRP A 1 72 ? 2.047 -0.649 9.428 1.00 79.31 72 TRP A N 1
ATOM 568 C CA . TRP A 1 72 ? 2.917 -1.814 9.232 1.00 79.31 72 TRP A CA 1
ATOM 569 C C . TRP A 1 72 ? 3.079 -2.179 7.756 1.00 79.31 72 TRP A C 1
ATOM 571 O O . TRP A 1 72 ? 4.187 -2.495 7.330 1.00 79.31 72 TRP A O 1
ATOM 581 N N . LEU A 1 73 ? 2.015 -2.069 6.959 1.00 78.69 73 LEU A N 1
ATOM 582 C CA . LEU A 1 73 ? 2.078 -2.266 5.510 1.00 78.69 73 LEU A CA 1
ATOM 583 C C . LEU A 1 73 ? 3.018 -1.251 4.835 1.00 78.69 73 LEU A C 1
ATOM 585 O O . LEU A 1 73 ? 3.785 -1.616 3.947 1.00 78.69 73 LEU A O 1
ATOM 589 N N . ALA A 1 74 ? 3.019 0.005 5.296 1.00 79.94 74 ALA A N 1
ATOM 590 C CA . ALA A 1 74 ? 3.960 1.021 4.826 1.00 79.94 74 ALA A CA 1
ATOM 591 C C . ALA A 1 74 ? 5.413 0.674 5.179 1.00 79.94 74 ALA A C 1
ATOM 593 O O . ALA A 1 74 ? 6.300 0.818 4.342 1.00 79.94 74 ALA A O 1
ATOM 594 N N . ILE A 1 75 ? 5.655 0.159 6.388 1.00 81.50 75 ILE A N 1
ATOM 595 C CA . ILE A 1 75 ? 6.982 -0.318 6.801 1.00 81.50 75 ILE A CA 1
ATOM 596 C C . ILE A 1 75 ? 7.433 -1.474 5.903 1.00 81.50 75 ILE A C 1
ATOM 598 O O . ILE A 1 75 ? 8.566 -1.460 5.432 1.00 81.50 75 ILE A O 1
ATOM 602 N N . PHE A 1 76 ? 6.554 -2.435 5.601 1.00 79.31 76 PHE A N 1
ATOM 603 C CA . PHE A 1 76 ? 6.860 -3.511 4.654 1.00 79.31 76 PHE A CA 1
ATOM 604 C C . PHE A 1 76 ? 7.232 -2.978 3.268 1.00 79.31 76 PHE A C 1
ATOM 606 O O . PHE A 1 76 ? 8.184 -3.478 2.672 1.00 79.31 76 PHE A O 1
ATOM 613 N N . ALA A 1 77 ? 6.545 -1.943 2.781 1.00 77.62 77 ALA A N 1
ATOM 614 C CA . ALA A 1 77 ? 6.880 -1.316 1.507 1.00 77.62 77 ALA A CA 1
ATOM 615 C C . ALA A 1 77 ? 8.252 -0.637 1.518 1.00 77.62 77 ALA A C 1
ATOM 617 O O . ALA A 1 77 ? 9.032 -0.807 0.582 1.00 77.62 77 ALA A O 1
ATOM 618 N N . VAL A 1 78 ? 8.588 0.067 2.601 1.00 79.62 78 VAL A N 1
ATOM 619 C CA . VAL A 1 78 ? 9.916 0.670 2.777 1.00 79.62 78 VAL A CA 1
ATOM 620 C C . VAL A 1 78 ? 10.997 -0.408 2.864 1.00 79.62 78 VAL A C 1
ATOM 622 O O . VAL A 1 78 ? 12.017 -0.298 2.192 1.00 79.62 78 VAL A O 1
ATOM 625 N N . LEU A 1 79 ? 10.776 -1.479 3.629 1.00 81.56 79 LEU A N 1
ATOM 626 C CA . LEU A 1 79 ? 11.724 -2.592 3.734 1.00 81.56 79 LEU A CA 1
ATOM 627 C C . LEU A 1 79 ? 11.925 -3.302 2.391 1.00 81.56 79 LEU A C 1
ATOM 629 O O . LEU A 1 79 ? 13.055 -3.623 2.032 1.00 81.56 79 LEU A O 1
ATOM 633 N N . ALA A 1 80 ? 10.855 -3.503 1.621 1.00 76.25 80 ALA A N 1
ATOM 634 C CA . ALA A 1 80 ? 10.941 -4.072 0.282 1.00 76.25 80 ALA A CA 1
ATOM 635 C C . ALA A 1 80 ? 11.708 -3.151 -0.683 1.00 76.25 80 ALA A C 1
ATOM 637 O O . ALA A 1 80 ? 12.511 -3.641 -1.476 1.00 76.25 80 ALA A O 1
ATOM 638 N N . ALA A 1 81 ? 11.530 -1.829 -0.575 1.00 75.12 81 ALA A N 1
ATOM 639 C CA . ALA A 1 81 ? 12.307 -0.851 -1.332 1.00 75.12 81 ALA A CA 1
ATOM 640 C C . ALA A 1 81 ? 13.797 -0.864 -0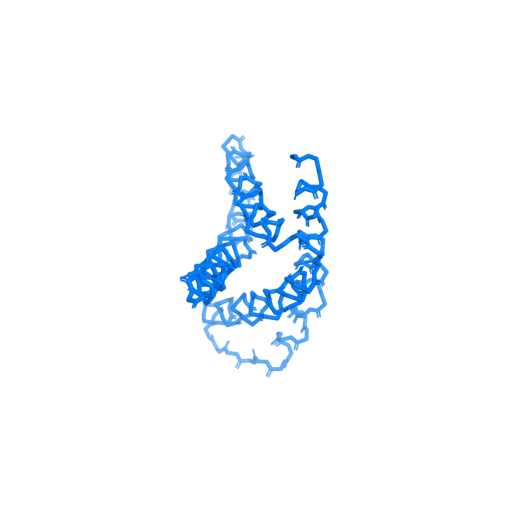.943 1.00 75.12 81 ALA A C 1
ATOM 642 O O . ALA A 1 81 ? 14.659 -0.831 -1.818 1.00 75.12 81 ALA A O 1
ATOM 643 N N . LEU A 1 82 ? 14.115 -0.976 0.351 1.00 80.12 82 LEU A N 1
ATOM 644 C CA . LEU A 1 82 ? 15.493 -1.106 0.835 1.00 80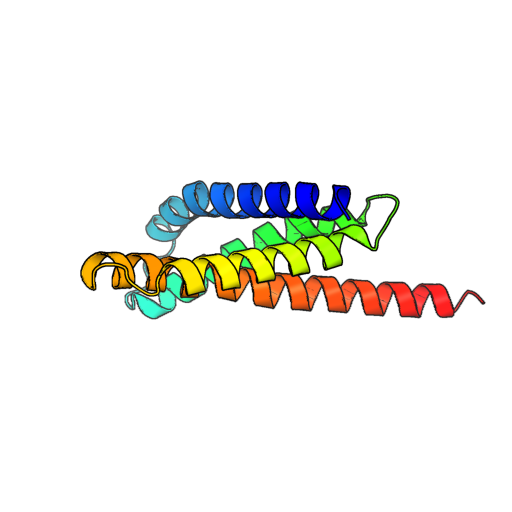.12 82 LEU A CA 1
ATOM 645 C C . LEU A 1 82 ? 16.143 -2.419 0.377 1.00 80.12 82 LEU A C 1
ATOM 647 O O . LEU A 1 82 ? 17.315 -2.423 0.018 1.00 80.12 82 LEU A O 1
ATOM 651 N N . GLY A 1 83 ? 15.382 -3.513 0.303 1.00 76.38 83 GLY A N 1
ATOM 652 C CA . GLY A 1 83 ? 15.847 -4.807 -0.212 1.00 76.38 83 GLY A CA 1
ATOM 653 C C . GLY A 1 83 ? 16.184 -4.824 -1.711 1.00 76.38 83 GLY A C 1
ATOM 654 O O . GLY A 1 83 ? 16.682 -5.830 -2.215 1.00 76.38 83 GLY A O 1
ATOM 655 N N . LEU A 1 84 ? 15.917 -3.736 -2.441 1.00 73.25 84 LEU A N 1
ATOM 656 C CA . LEU A 1 84 ? 16.379 -3.559 -3.821 1.00 73.25 84 LEU A CA 1
ATOM 657 C C . LEU A 1 84 ? 17.798 -3.003 -3.912 1.00 73.25 84 LEU A C 1
ATOM 659 O O . LEU A 1 84 ? 18.438 -3.147 -4.956 1.00 73.25 84 LEU A O 1
ATOM 663 N N . ILE A 1 85 ? 18.292 -2.383 -2.839 1.00 73.88 85 ILE A N 1
ATOM 664 C CA . ILE A 1 85 ? 19.634 -1.814 -2.782 1.00 73.88 85 ILE A CA 1
ATOM 665 C C . ILE A 1 85 ? 20.630 -2.981 -2.826 1.00 73.88 85 ILE A C 1
ATOM 667 O O . ILE A 1 85 ? 20.729 -3.759 -1.884 1.00 73.88 85 ILE A O 1
ATOM 671 N N . GLY A 1 86 ? 21.337 -3.125 -3.951 1.00 70.94 86 GLY A N 1
ATOM 672 C CA . GLY A 1 86 ? 22.329 -4.188 -4.168 1.00 70.94 86 GLY A CA 1
ATOM 673 C C . GLY A 1 86 ? 21.896 -5.339 -5.087 1.00 70.94 86 GLY A C 1
ATOM 674 O O . GLY A 1 86 ? 22.703 -6.231 -5.333 1.00 70.94 86 GLY A O 1
ATOM 675 N N . ARG A 1 87 ? 20.670 -5.335 -5.636 1.00 72.44 87 ARG A N 1
ATOM 676 C CA . ARG A 1 87 ? 20.258 -6.308 -6.672 1.00 72.44 87 ARG A CA 1
ATOM 677 C C . ARG A 1 87 ? 20.744 -5.931 -8.074 1.00 72.44 87 ARG A C 1
ATOM 679 O O . ARG A 1 87 ? 21.095 -4.782 -8.333 1.00 72.44 87 ARG A O 1
ATOM 686 N N . SER A 1 88 ? 20.725 -6.887 -9.000 1.00 72.62 88 SER A N 1
ATOM 687 C CA . SER A 1 88 ? 21.077 -6.647 -10.404 1.00 72.62 88 SER A CA 1
ATOM 688 C C . SER A 1 88 ? 20.152 -5.595 -11.066 1.00 72.62 88 SER A C 1
ATOM 690 O O . SER A 1 88 ? 18.982 -5.484 -10.685 1.00 72.62 88 SER A O 1
ATOM 692 N N . PRO A 1 89 ? 20.629 -4.803 -12.051 1.00 66.88 89 PRO A N 1
ATOM 693 C CA . PRO A 1 89 ? 19.840 -3.728 -12.671 1.00 66.88 89 PRO A CA 1
ATOM 694 C C . PRO A 1 89 ? 18.534 -4.222 -13.311 1.00 66.88 89 PRO A C 1
ATOM 696 O O . PRO A 1 89 ? 17.513 -3.541 -13.259 1.00 66.88 89 PRO A O 1
ATOM 699 N N . THR A 1 90 ? 18.553 -5.425 -13.881 1.00 63.28 90 THR A N 1
ATOM 700 C CA . THR A 1 90 ? 17.421 -6.031 -14.589 1.00 63.28 90 THR A CA 1
ATOM 701 C C . THR A 1 90 ? 16.305 -6.456 -13.635 1.00 63.28 90 THR A C 1
ATOM 703 O O . THR A 1 90 ? 15.135 -6.165 -13.876 1.00 63.28 90 THR A O 1
ATOM 706 N N . GLU A 1 91 ? 16.657 -7.084 -12.510 1.00 63.09 91 GLU A N 1
ATOM 707 C CA . GLU A 1 91 ? 15.690 -7.461 -11.473 1.00 63.09 91 GLU A CA 1
ATOM 708 C C . GLU A 1 91 ? 15.138 -6.232 -10.750 1.00 63.09 91 GLU A C 1
ATOM 710 O O . GLU A 1 91 ? 13.965 -6.199 -10.3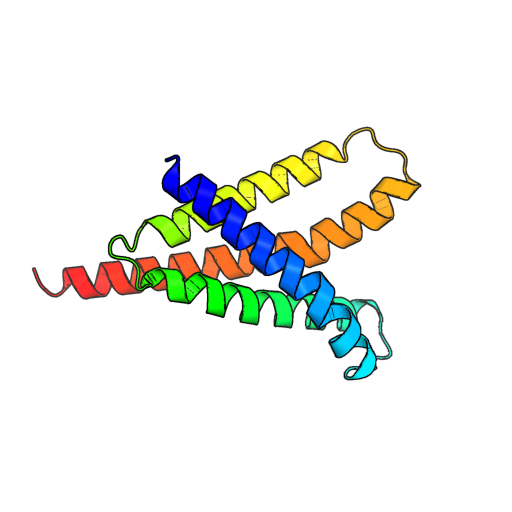78 1.00 63.09 91 GLU A O 1
ATOM 715 N N . GLN A 1 92 ? 15.963 -5.192 -10.593 1.00 66.81 92 GLN A N 1
ATOM 716 C CA . GLN A 1 92 ? 15.538 -3.940 -9.985 1.00 66.81 92 GLN A CA 1
ATOM 717 C C . GLN A 1 92 ? 14.474 -3.216 -10.808 1.00 66.81 92 GLN A C 1
ATOM 719 O O . GLN A 1 92 ? 13.587 -2.625 -10.204 1.00 66.81 92 GLN A O 1
ATOM 724 N N . THR A 1 93 ? 14.507 -3.253 -12.141 1.00 67.31 93 THR A N 1
ATOM 725 C CA . THR A 1 93 ? 13.518 -2.533 -12.963 1.00 67.31 93 THR A CA 1
ATOM 726 C C . THR A 1 93 ? 12.117 -3.125 -12.808 1.00 67.31 93 THR A C 1
ATOM 728 O O . THR A 1 93 ? 11.183 -2.392 -12.483 1.00 67.31 93 THR A O 1
ATOM 731 N N . ASN A 1 94 ? 11.971 -4.448 -12.930 1.00 67.75 94 ASN A N 1
ATOM 732 C CA . ASN A 1 94 ? 10.669 -5.110 -12.786 1.00 67.75 94 ASN A CA 1
ATOM 733 C C . ASN A 1 94 ? 10.137 -5.027 -11.351 1.00 67.75 94 ASN A C 1
ATOM 735 O O . ASN A 1 94 ? 8.966 -4.702 -11.148 1.00 67.75 94 ASN A O 1
ATOM 739 N N . LEU A 1 95 ? 10.990 -5.246 -10.341 1.00 68.94 95 LEU A N 1
ATOM 740 C CA . LEU A 1 95 ? 10.557 -5.111 -8.950 1.00 68.94 95 LEU A CA 1
ATOM 741 C C . LEU A 1 95 ? 10.273 -3.657 -8.557 1.00 68.94 95 LEU A C 1
ATOM 743 O O . LEU A 1 95 ? 9.367 -3.443 -7.760 1.00 68.94 95 LEU A O 1
ATOM 747 N N . ARG A 1 96 ? 11.001 -2.656 -9.078 1.00 71.38 96 ARG A N 1
ATOM 748 C CA . ARG A 1 96 ? 10.698 -1.236 -8.812 1.00 71.38 96 ARG A CA 1
ATOM 749 C C . ARG A 1 96 ? 9.375 -0.834 -9.422 1.00 71.38 96 ARG A C 1
ATOM 751 O O . ARG A 1 96 ? 8.607 -0.169 -8.741 1.00 71.38 96 ARG A O 1
ATOM 758 N N . PHE A 1 97 ? 9.099 -1.239 -10.661 1.00 68.81 97 PHE A N 1
ATOM 759 C CA . PHE A 1 97 ? 7.788 -1.015 -11.264 1.00 68.81 97 PHE A CA 1
ATOM 760 C C . PHE A 1 97 ? 6.696 -1.659 -10.411 1.00 68.81 97 PHE A C 1
ATOM 762 O O . PHE A 1 97 ? 5.713 -0.998 -10.081 1.00 68.81 97 PHE A O 1
ATOM 769 N N . PHE A 1 98 ? 6.912 -2.899 -9.970 1.00 69.69 98 PHE A N 1
ATOM 770 C CA . PHE A 1 98 ? 5.955 -3.589 -9.118 1.00 69.69 98 PHE A CA 1
ATOM 771 C C . PHE A 1 98 ? 5.743 -2.874 -7.768 1.00 69.69 98 PHE A C 1
ATOM 773 O O . PHE A 1 98 ? 4.616 -2.602 -7.367 1.00 69.69 98 PHE A O 1
ATOM 780 N N . LEU A 1 99 ? 6.824 -2.501 -7.081 1.00 72.44 99 LEU A N 1
ATOM 781 C CA . LEU A 1 99 ? 6.782 -1.813 -5.787 1.00 72.44 99 LEU A CA 1
ATOM 782 C C . LEU A 1 99 ? 6.163 -0.417 -5.879 1.00 72.44 99 LEU A C 1
ATOM 784 O O . LEU A 1 99 ? 5.345 -0.039 -5.038 1.00 72.44 99 LEU A O 1
ATOM 788 N N . PHE A 1 100 ? 6.534 0.345 -6.903 1.00 69.38 100 PHE A N 1
ATOM 789 C CA . PHE A 1 100 ? 6.070 1.712 -7.084 1.00 69.38 100 PHE A CA 1
ATOM 790 C C . PHE A 1 100 ? 4.581 1.754 -7.434 1.00 69.38 100 PHE A C 1
ATOM 792 O O . PHE A 1 100 ? 3.823 2.485 -6.801 1.00 69.38 100 PHE A O 1
ATOM 799 N N . TRP A 1 101 ? 4.135 0.930 -8.383 1.00 66.62 101 TRP A N 1
ATOM 800 C CA . TRP A 1 101 ? 2.738 0.939 -8.813 1.00 66.62 101 TRP A CA 1
ATOM 801 C C . TRP A 1 101 ? 1.818 0.184 -7.854 1.00 66.62 101 TRP A C 1
ATOM 803 O O . TRP A 1 101 ? 0.727 0.665 -7.559 1.00 66.62 101 TRP A O 1
ATOM 813 N N . PHE A 1 102 ? 2.248 -0.954 -7.303 1.00 67.06 102 PHE A N 1
ATOM 814 C CA . PHE A 1 102 ? 1.351 -1.848 -6.559 1.00 67.06 102 PHE A CA 1
ATOM 815 C C . PHE A 1 102 ? 1.526 -1.832 -5.049 1.00 67.06 102 PHE A C 1
ATOM 817 O O . PHE A 1 102 ? 0.666 -2.357 -4.349 1.00 67.06 102 PHE A O 1
ATOM 824 N N . MET A 1 103 ? 2.581 -1.217 -4.517 1.00 68.94 103 MET A N 1
ATOM 825 C CA . MET A 1 103 ? 2.737 -1.050 -3.071 1.00 68.94 103 MET A CA 1
ATOM 826 C C . MET A 1 103 ? 2.550 0.404 -2.658 1.00 68.94 103 MET A C 1
ATOM 828 O O . MET A 1 103 ? 1.742 0.669 -1.771 1.00 68.94 103 MET A O 1
ATOM 832 N N . CYS A 1 104 ? 3.217 1.362 -3.310 1.00 72.00 104 CYS A N 1
ATOM 833 C CA . CYS A 1 104 ? 3.138 2.763 -2.885 1.00 72.00 104 CYS A CA 1
ATOM 834 C C . CYS A 1 104 ? 1.717 3.332 -2.990 1.00 72.00 104 CYS A C 1
ATOM 836 O O . CYS A 1 104 ? 1.237 3.927 -2.028 1.00 72.00 104 CYS A O 1
ATOM 838 N N . ILE A 1 105 ? 1.015 3.119 -4.107 1.00 72.06 105 ILE A N 1
ATOM 839 C CA . ILE A 1 105 ? -0.345 3.648 -4.309 1.00 72.06 105 ILE A CA 1
ATOM 840 C C . ILE A 1 105 ? -1.341 3.116 -3.261 1.00 72.06 105 ILE A C 1
ATOM 842 O O . ILE A 1 105 ? -1.941 3.932 -2.555 1.00 72.06 105 ILE A O 1
ATOM 846 N N . PRO A 1 106 ? -1.511 1.795 -3.070 1.00 70.44 106 PRO A N 1
ATOM 847 C CA . PRO A 1 106 ? -2.427 1.277 -2.054 1.00 70.44 106 PRO A CA 1
ATOM 848 C C . PRO A 1 106 ? -1.978 1.567 -0.623 1.00 70.44 106 PRO A C 1
ATOM 850 O O . PRO A 1 106 ? -2.832 1.754 0.241 1.00 70.44 106 PRO A O 1
ATOM 853 N N . VAL A 1 107 ? -0.674 1.667 -0.345 1.00 76.81 107 VAL A N 1
ATOM 854 C CA . VAL A 1 107 ? -0.187 2.085 0.978 1.00 76.81 107 VAL A CA 1
ATOM 855 C C . VAL A 1 107 ? -0.564 3.536 1.261 1.00 76.81 107 VAL A C 1
ATOM 857 O O . VAL A 1 107 ? -1.053 3.819 2.355 1.00 76.81 107 VAL A O 1
ATOM 860 N N . VAL A 1 108 ? -0.376 4.451 0.306 1.00 78.19 108 VAL A N 1
ATOM 861 C CA . VAL A 1 108 ? -0.695 5.878 0.471 1.00 78.19 108 VAL A CA 1
ATOM 862 C C . VAL A 1 108 ? -2.205 6.088 0.561 1.00 78.19 108 VAL A C 1
ATOM 864 O O . VAL A 1 108 ? -2.675 6.712 1.513 1.00 78.19 108 VAL A O 1
ATOM 867 N N . ILE A 1 109 ? -2.976 5.520 -0.372 1.00 77.88 109 ILE A N 1
ATOM 868 C CA . ILE A 1 109 ? -4.444 5.610 -0.373 1.00 77.88 109 ILE A CA 1
ATOM 869 C C . ILE A 1 109 ? -5.009 4.939 0.881 1.00 77.88 109 ILE A C 1
ATOM 871 O O . ILE A 1 109 ? -5.814 5.535 1.594 1.00 77.88 109 ILE A O 1
ATOM 875 N N . GLY A 1 110 ? -4.547 3.731 1.194 1.00 73.38 110 GLY A N 1
ATOM 876 C CA . GLY A 1 110 ? -4.996 2.953 2.339 1.00 73.38 110 GLY A CA 1
ATOM 877 C C . GLY A 1 110 ? -4.706 3.634 3.674 1.00 73.38 110 GLY A C 1
ATOM 878 O O . GLY A 1 110 ? -5.609 3.742 4.506 1.00 73.38 110 GLY A O 1
ATOM 879 N N . ASN A 1 111 ? -3.497 4.177 3.873 1.00 78.94 111 ASN A N 1
ATOM 880 C CA . ASN A 1 111 ? -3.181 4.966 5.069 1.00 78.94 111 ASN A CA 1
ATOM 881 C C . ASN A 1 111 ? -4.010 6.253 5.123 1.00 78.94 111 ASN A C 1
ATOM 883 O O . ASN A 1 111 ? -4.591 6.547 6.167 1.00 78.94 111 ASN A O 1
ATOM 887 N N . GLY A 1 112 ? -4.123 6.992 4.016 1.00 77.94 112 GLY A N 1
ATOM 888 C CA . GLY A 1 112 ? -4.885 8.239 3.956 1.00 77.94 112 GLY A CA 1
ATOM 889 C C . GLY A 1 112 ? -6.363 8.047 4.302 1.00 77.94 112 GLY A C 1
ATOM 890 O O . GLY A 1 112 ? -6.884 8.709 5.201 1.00 77.94 112 GLY A O 1
ATOM 891 N N . VAL A 1 113 ? -7.030 7.092 3.650 1.00 76.00 113 VAL A N 1
ATOM 892 C CA . VAL A 1 113 ? -8.452 6.778 3.864 1.00 76.00 113 VAL A CA 1
ATOM 893 C C . VAL A 1 113 ? -8.690 6.266 5.283 1.00 76.00 113 VAL A C 1
ATOM 895 O O . VAL A 1 113 ? -9.585 6.750 5.980 1.00 76.00 113 VAL A O 1
ATOM 898 N N . THR A 1 114 ? -7.865 5.331 5.751 1.00 73.88 114 THR A N 1
ATOM 899 C CA . THR A 1 114 ? -8.009 4.735 7.085 1.00 73.88 114 THR A CA 1
ATOM 900 C C . THR A 1 114 ? -7.789 5.772 8.184 1.00 73.88 114 THR A C 1
ATOM 902 O O . THR A 1 114 ? -8.554 5.831 9.150 1.00 73.88 114 THR A O 1
ATOM 905 N N . TRP A 1 115 ? -6.788 6.642 8.036 1.00 76.25 115 TRP A N 1
ATOM 906 C CA . TRP A 1 115 ? -6.518 7.712 8.994 1.00 76.25 115 TRP A CA 1
ATOM 907 C C . TRP A 1 115 ? -7.622 8.774 8.988 1.00 76.25 115 TRP A C 1
ATOM 909 O O . TRP A 1 115 ? -8.073 9.202 10.052 1.00 76.25 115 TRP A O 1
ATOM 919 N N . PHE A 1 116 ? -8.135 9.136 7.809 1.00 78.69 116 PHE A N 1
ATOM 920 C CA . PHE A 1 116 ? -9.268 10.050 7.668 1.00 78.69 116 PHE A CA 1
ATOM 921 C C . PHE A 1 116 ? -10.530 9.513 8.362 1.00 78.69 116 PHE A C 1
ATOM 923 O O . PHE A 1 116 ? -11.157 10.221 9.157 1.00 78.69 116 PHE A O 1
ATOM 930 N N . ILE A 1 117 ? -10.873 8.240 8.133 1.00 75.75 117 ILE A N 1
ATOM 931 C CA . ILE A 1 117 ? -11.997 7.563 8.797 1.00 75.75 117 ILE A CA 1
ATOM 932 C C . ILE A 1 117 ? -11.777 7.523 10.315 1.00 75.75 117 ILE A C 1
ATOM 934 O O . ILE A 1 117 ? -12.694 7.847 11.075 1.00 75.75 117 ILE A O 1
ATOM 938 N N . TYR A 1 118 ? -10.567 7.193 10.773 1.00 74.12 118 TYR A N 1
ATOM 939 C CA . TYR A 1 118 ? -10.228 7.162 12.195 1.00 74.12 118 TYR A CA 1
ATOM 940 C C . TYR A 1 118 ? -10.398 8.532 12.869 1.00 74.12 118 TYR A C 1
ATOM 942 O O . TYR A 1 118 ? -11.044 8.621 13.917 1.00 74.12 118 TYR A O 1
ATOM 950 N N . ILE A 1 119 ? -9.899 9.614 12.260 1.00 77.19 119 ILE A N 1
ATOM 951 C CA . ILE A 1 119 ? -10.070 10.983 12.773 1.00 77.19 119 ILE A CA 1
ATOM 952 C C . ILE A 1 119 ? -11.555 11.353 12.826 1.00 77.19 119 ILE A C 1
ATOM 954 O O . ILE A 1 119 ? -12.019 11.885 13.837 1.00 77.19 119 ILE A O 1
ATOM 958 N N . LYS A 1 120 ? -12.327 11.042 11.777 1.00 77.12 120 LYS A N 1
ATOM 959 C CA . LYS A 1 120 ? -13.768 11.330 11.722 1.00 77.12 120 LYS A CA 1
ATOM 960 C C . LYS A 1 120 ? -14.538 10.577 12.812 1.00 77.12 120 LYS A C 1
ATOM 962 O O . LYS A 1 120 ? -15.380 11.168 13.486 1.00 77.12 120 LYS A O 1
ATOM 967 N N . LEU A 1 121 ? -14.214 9.304 13.044 1.00 72.69 121 LEU A N 1
ATOM 968 C CA . LEU A 1 121 ? -14.794 8.487 14.117 1.00 72.69 121 LEU A CA 1
ATOM 969 C C . LEU A 1 121 ? -14.400 8.994 15.510 1.00 72.69 121 LEU A C 1
ATOM 971 O O . LEU A 1 121 ? -15.249 9.037 16.400 1.00 72.69 121 LEU A O 1
ATOM 975 N N . LYS A 1 122 ? -13.141 9.412 15.699 1.00 71.19 122 LYS A N 1
ATOM 976 C CA . LYS A 1 122 ? -12.663 10.013 16.952 1.00 71.19 122 LYS A CA 1
ATOM 977 C C . LYS A 1 122 ? -13.380 11.333 17.245 1.00 71.19 122 LYS A C 1
ATOM 979 O O . LYS A 1 122 ? -13.784 11.543 18.380 1.00 71.19 122 LYS A O 1
ATOM 984 N N . ARG A 1 123 ? -13.595 12.187 16.233 1.00 72.00 123 ARG A N 1
ATOM 985 C CA . ARG A 1 123 ? -14.355 13.446 16.372 1.00 72.00 123 ARG A CA 1
ATOM 986 C C . ARG A 1 123 ? -15.824 13.198 16.713 1.00 72.00 123 ARG A C 1
ATOM 988 O O . ARG A 1 123 ? -16.340 13.874 17.587 1.00 72.00 123 ARG A O 1
ATOM 995 N N . ARG A 1 124 ? -16.473 12.203 16.095 1.00 68.12 124 ARG A N 1
ATOM 996 C CA . ARG A 1 124 ? -17.875 11.834 16.388 1.00 68.12 124 ARG A CA 1
ATOM 997 C C . ARG A 1 124 ? -18.062 11.333 17.822 1.00 68.12 124 ARG A C 1
ATOM 999 O O . ARG A 1 124 ? -18.994 11.763 18.482 1.00 68.12 124 ARG A O 1
ATOM 1006 N N . LYS A 1 125 ? -17.144 10.500 18.326 1.00 60.94 125 LYS A N 1
ATOM 1007 C CA . LYS A 1 125 ? -17.162 10.038 19.727 1.00 60.94 125 LYS A CA 1
ATOM 1008 C C . LYS A 1 125 ? -16.843 11.128 20.758 1.00 60.94 125 LYS A C 1
ATOM 1010 O O . LYS A 1 125 ? -17.127 10.932 21.929 1.00 60.94 125 LYS A O 1
ATOM 1015 N N . ASN A 1 126 ? -16.246 12.248 20.349 1.00 51.62 126 ASN A N 1
ATOM 1016 C CA . ASN A 1 126 ? -15.952 13.378 21.238 1.00 51.62 126 ASN A CA 1
ATOM 1017 C C . ASN A 1 126 ? -17.095 14.409 21.306 1.00 51.62 126 ASN A C 1
ATOM 1019 O O . ASN A 1 126 ? -16.923 15.435 21.947 1.00 51.62 126 ASN A O 1
ATOM 1023 N N . ILE A 1 127 ? -18.222 14.155 20.629 1.00 48.47 127 ILE A N 1
ATOM 1024 C CA . ILE A 1 127 ? -19.464 14.940 20.755 1.00 48.47 127 ILE A CA 1
ATO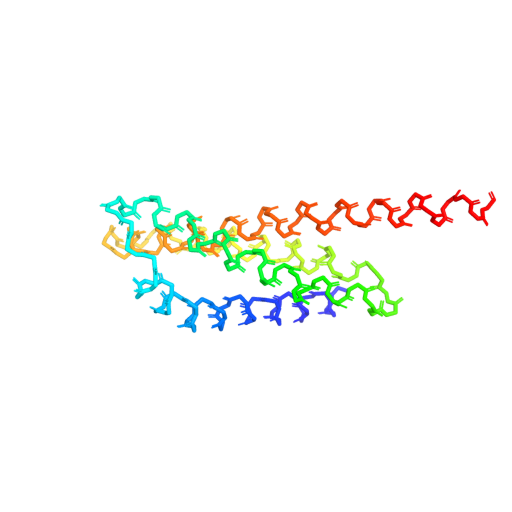M 1025 C C . ILE A 1 127 ? -20.418 14.278 21.776 1.00 48.47 127 ILE A C 1
ATOM 1027 O O . ILE A 1 127 ? -21.409 14.871 22.174 1.00 48.47 127 ILE A O 1
ATOM 1031 N N . GLU A 1 128 ? -20.100 13.066 22.248 1.00 48.69 128 GLU A N 1
ATOM 1032 C CA . GLU A 1 128 ? -20.855 12.353 23.295 1.00 48.69 128 GLU A CA 1
ATOM 1033 C C . GLU A 1 128 ? -20.233 12.514 24.699 1.00 48.69 128 GLU A C 1
ATOM 1035 O O . GLU A 1 128 ? -20.490 11.698 25.582 1.00 48.69 128 GLU A O 1
ATOM 1040 N N . LYS A 1 129 ? -19.381 13.525 24.908 1.00 40.44 129 LYS A N 1
ATOM 1041 C CA . LYS A 1 129 ? -18.844 13.878 26.228 1.00 40.44 129 LYS A CA 1
ATOM 1042 C C . LYS A 1 129 ? -19.269 15.274 26.633 1.00 40.44 129 LYS A C 1
ATOM 1044 O O . LYS A 1 129 ? -19.085 16.183 25.797 1.00 40.44 129 LYS A O 1
#

pLDDT: mean 72.28, std 7.37, range [40.44, 83.12]

Radius of gyration: 16.43 Å; chains: 1; bounding box: 43×27×52 Å